Protein AF-A0A0F9H8W6-F1 (afdb_monomer_lite)

Sequence (109 aa):
MMKLPFHVDSPLAAGVFSLAVSLAFAFLYWAYDRNVFRIGDGLGWFFERQFGMVAPDKARRAGRGFLLAMAILFGCMALFGISVGTGVIENGDPPKPIAMEEFLEEHRN

pLDDT: mean 79.65, std 12.15, range [51.09, 96.5]

Secondary structure (DSSP, 8-state):
----SS--S-HHHHHHHHHHHHHHHHHHHHHHHTTTTSHHHHHHHHHHHHH----HHHHHHHHHHHHHHHHHHHHHHHHHHHHHHTTSSPPPPPPPP--HHHHHHHTT-

Radius of gyration: 21.8 Å; chains: 1; bounding box: 62×38×46 Å

Foldseek 3Di:
DDEDPAADPQLQVLLVVLLVQLVVLVVVLVCLVVCVPVVLVVQLVVCCVVVVPPDSVVSSVVSNVVSNVSSVVSNVSNVRSNCCVVVVHPGDDHDDPPPVVVVVVVPPD

Structure (mmCIF, N/CA/C/O backbone):
data_AF-A0A0F9H8W6-F1
#
_entry.id   AF-A0A0F9H8W6-F1
#
loop_
_atom_site.group_PDB
_atom_site.id
_atom_site.type_symbol
_atom_site.label_atom_id
_atom_site.label_alt_id
_atom_site.label_comp_id
_atom_site.label_asym_id
_atom_site.label_entity_id
_atom_site.label_seq_id
_atom_site.pdbx_PDB_ins_code
_atom_site.Cartn_x
_atom_site.Cartn_y
_atom_site.Cartn_z
_atom_site.occupancy
_atom_site.B_iso_or_equiv
_atom_site.auth_seq_id
_atom_site.auth_comp_id
_atom_site.auth_asym_id
_atom_site.auth_atom_id
_atom_site.pdbx_PDB_model_num
ATOM 1 N N . MET A 1 1 ? 18.819 11.162 -16.845 1.00 61.06 1 MET A N 1
ATOM 2 C CA . MET A 1 1 ? 17.776 10.890 -15.836 1.00 61.06 1 MET A CA 1
ATOM 3 C C . MET A 1 1 ? 18.345 9.886 -14.843 1.00 61.06 1 MET A C 1
ATOM 5 O O . MET A 1 1 ? 19.303 9.204 -15.182 1.00 61.06 1 MET A O 1
ATOM 9 N N . MET A 1 2 ? 17.891 9.894 -13.590 1.00 69.88 2 MET A N 1
ATOM 10 C CA . MET A 1 2 ? 18.412 8.986 -12.561 1.00 69.88 2 MET A CA 1
ATOM 11 C C . MET A 1 2 ? 17.717 7.629 -12.737 1.00 69.88 2 MET A C 1
ATOM 13 O O . MET A 1 2 ? 16.498 7.562 -12.589 1.00 69.88 2 MET A O 1
ATOM 17 N N . LYS A 1 3 ? 18.465 6.582 -13.104 1.00 77.44 3 LYS A N 1
ATOM 18 C CA . LYS A 1 3 ? 17.943 5.210 -13.198 1.00 77.44 3 LYS A CA 1
ATOM 19 C C . LYS A 1 3 ? 17.768 4.607 -11.808 1.00 77.44 3 LYS A C 1
ATOM 21 O O . LYS A 1 3 ? 18.553 4.901 -10.903 1.00 77.44 3 LYS A O 1
ATOM 26 N N . LEU A 1 4 ? 16.770 3.741 -11.644 1.00 82.19 4 LEU A N 1
ATOM 27 C CA . LEU A 1 4 ? 16.634 2.955 -10.419 1.00 82.19 4 LEU A CA 1
ATOM 28 C C . LEU A 1 4 ? 17.844 2.022 -10.226 1.00 82.19 4 LEU A C 1
ATOM 30 O O . LEU A 1 4 ? 18.334 1.448 -11.199 1.00 82.19 4 LEU A O 1
ATOM 34 N N . PRO A 1 5 ? 18.305 1.815 -8.978 1.00 81.69 5 PRO A N 1
ATOM 35 C CA . PRO A 1 5 ? 19.412 0.904 -8.684 1.00 81.69 5 PRO A CA 1
ATOM 36 C C . PRO A 1 5 ? 19.023 -0.583 -8.792 1.00 81.69 5 PRO A C 1
ATOM 38 O O . PRO A 1 5 ? 19.857 -1.451 -8.562 1.00 81.69 5 PRO A O 1
ATOM 41 N N . PHE A 1 6 ? 17.763 -0.886 -9.109 1.00 81.19 6 PHE A N 1
ATOM 42 C CA . PHE A 1 6 ? 17.225 -2.234 -9.261 1.00 81.19 6 PHE A CA 1
ATOM 43 C C . PHE A 1 6 ? 16.234 -2.284 -10.427 1.00 81.19 6 PHE A C 1
ATOM 45 O O . PHE A 1 6 ? 15.587 -1.284 -10.751 1.00 81.19 6 PHE A O 1
ATOM 52 N N . HIS A 1 7 ? 16.110 -3.461 -11.038 1.00 84.62 7 HIS A N 1
ATOM 53 C CA . HIS A 1 7 ? 15.122 -3.732 -12.074 1.00 84.62 7 HIS A CA 1
ATOM 54 C C . HIS A 1 7 ? 13.810 -4.216 -11.462 1.00 84.62 7 HIS A C 1
ATOM 56 O O . HIS A 1 7 ? 13.803 -5.026 -10.536 1.00 84.62 7 HIS A O 1
ATOM 62 N N . VAL A 1 8 ? 12.698 -3.742 -12.007 1.00 82.12 8 VAL A N 1
ATOM 63 C CA . VAL A 1 8 ? 11.362 -4.264 -11.721 1.00 82.12 8 VAL A CA 1
ATOM 64 C C . VAL A 1 8 ? 10.859 -4.971 -12.976 1.00 82.12 8 VAL A C 1
ATOM 66 O O . VAL A 1 8 ? 10.707 -4.319 -14.003 1.00 82.12 8 VAL A O 1
ATOM 69 N N . ASP A 1 9 ? 10.568 -6.271 -12.907 1.00 83.38 9 ASP A N 1
ATOM 70 C CA . ASP A 1 9 ? 10.175 -7.059 -14.093 1.00 83.38 9 ASP A CA 1
ATOM 71 C C . ASP A 1 9 ? 8.806 -6.651 -14.664 1.00 83.38 9 ASP A C 1
ATOM 73 O O . ASP A 1 9 ? 8.530 -6.783 -15.854 1.00 83.38 9 ASP A O 1
ATOM 77 N N . SER A 1 10 ? 7.891 -6.179 -13.812 1.00 88.25 10 SER A N 1
ATOM 78 C CA . SER A 1 10 ? 6.527 -5.798 -14.208 1.00 88.25 10 SER A CA 1
ATOM 79 C C . SER A 1 10 ? 6.000 -4.624 -13.374 1.00 88.25 10 SER A C 1
ATOM 81 O O . SER A 1 10 ? 5.041 -4.773 -12.610 1.00 88.25 10 SER A O 1
ATOM 83 N N . PRO A 1 11 ? 6.612 -3.431 -13.505 1.00 87.81 11 PRO A N 1
ATOM 84 C CA . PRO A 1 11 ? 6.317 -2.275 -12.660 1.00 87.81 11 PRO A CA 1
ATOM 85 C C . PRO A 1 11 ? 4.870 -1.805 -12.817 1.00 87.81 11 PRO A C 1
ATOM 87 O O . PRO A 1 11 ? 4.217 -1.472 -11.830 1.00 87.81 11 PRO A O 1
ATOM 90 N N . LEU A 1 12 ? 4.331 -1.872 -14.037 1.00 89.62 12 LEU A N 1
ATOM 91 C CA . LEU A 1 12 ? 2.952 -1.487 -14.317 1.00 89.62 12 LEU A CA 1
ATOM 92 C C . LEU A 1 12 ? 1.946 -2.447 -13.667 1.00 89.62 12 LEU A C 1
ATOM 94 O O . LEU A 1 12 ? 0.996 -1.997 -13.033 1.00 89.62 12 LEU A O 1
ATOM 98 N N . ALA A 1 13 ? 2.181 -3.761 -13.753 1.00 90.19 13 ALA A N 1
ATOM 99 C CA . ALA A 1 13 ? 1.331 -4.756 -13.100 1.00 90.19 13 ALA A CA 1
ATOM 100 C C . ALA A 1 13 ? 1.376 -4.615 -11.570 1.00 90.19 13 ALA A C 1
ATOM 102 O O . ALA A 1 13 ? 0.330 -4.613 -10.921 1.00 90.19 13 ALA A O 1
ATOM 103 N N . ALA A 1 14 ? 2.570 -4.412 -11.002 1.00 89.69 14 ALA A N 1
ATOM 104 C CA . ALA A 1 14 ? 2.745 -4.148 -9.576 1.00 89.69 14 ALA A CA 1
ATOM 105 C C . ALA A 1 14 ? 2.039 -2.853 -9.139 1.00 89.69 14 ALA A C 1
ATOM 107 O O . ALA A 1 14 ? 1.412 -2.813 -8.077 1.00 89.69 14 ALA A O 1
ATOM 108 N N . GLY A 1 15 ? 2.089 -1.812 -9.975 1.00 90.31 15 GLY A N 1
ATOM 109 C CA . GLY A 1 15 ? 1.412 -0.541 -9.743 1.00 90.31 15 GLY A CA 1
ATOM 110 C C . GLY A 1 15 ? -0.112 -0.675 -9.742 1.00 90.31 15 GLY A C 1
ATOM 111 O O . GLY A 1 15 ? -0.769 -0.233 -8.801 1.00 90.31 15 GLY A O 1
ATOM 112 N N . VAL A 1 16 ? -0.676 -1.348 -10.750 1.00 93.31 16 VAL A N 1
ATOM 113 C CA . VAL A 1 16 ? -2.125 -1.598 -10.864 1.00 93.31 16 VAL A CA 1
ATOM 114 C C . VAL A 1 16 ? -2.631 -2.475 -9.719 1.00 93.31 16 VAL A C 1
ATOM 116 O O . VAL A 1 16 ? -3.655 -2.163 -9.112 1.00 93.31 16 VAL A O 1
ATOM 119 N N . PHE A 1 17 ? -1.904 -3.540 -9.376 1.00 94.00 17 PHE A N 1
ATOM 120 C CA . PHE A 1 17 ? -2.255 -4.392 -8.243 1.00 94.00 17 PHE A CA 1
ATOM 121 C C . PHE A 1 17 ? -2.249 -3.605 -6.926 1.00 94.00 17 PHE A C 1
ATOM 123 O O . PHE A 1 17 ? -3.228 -3.636 -6.181 1.00 94.00 17 PHE A O 1
ATOM 130 N N . SER A 1 18 ? -1.190 -2.832 -6.669 1.00 93.69 18 SER A N 1
ATOM 131 C CA . SER A 1 18 ? -1.097 -1.986 -5.473 1.00 93.69 18 SER A CA 1
ATOM 132 C C . SER A 1 18 ? -2.216 -0.943 -5.423 1.00 93.69 18 SER A C 1
ATOM 134 O O . SER A 1 18 ? -2.752 -0.675 -4.350 1.00 93.69 18 SER A O 1
ATOM 136 N N . LEU A 1 19 ? -2.635 -0.401 -6.573 1.00 94.25 19 LEU A N 1
ATOM 137 C CA . LEU A 1 19 ? -3.764 0.526 -6.649 1.00 94.25 19 LEU A CA 1
ATOM 138 C C . LEU A 1 19 ? -5.073 -0.155 -6.242 1.00 94.25 19 LEU A C 1
ATOM 140 O O . LEU A 1 19 ? -5.825 0.395 -5.443 1.00 94.25 19 LEU A O 1
ATOM 144 N N . ALA A 1 20 ? -5.332 -1.363 -6.749 1.00 95.69 20 ALA A N 1
ATOM 145 C CA . ALA A 1 20 ? -6.517 -2.133 -6.383 1.00 95.69 20 ALA A CA 1
ATOM 146 C C . ALA A 1 20 ? -6.556 -2.428 -4.874 1.00 95.69 20 ALA A C 1
ATOM 148 O O . ALA A 1 20 ? -7.594 -2.257 -4.233 1.00 95.69 20 ALA A O 1
ATOM 149 N N . VAL A 1 21 ? -5.412 -2.794 -4.286 1.00 94.94 21 VAL A N 1
ATOM 150 C CA . VAL A 1 21 ? -5.282 -3.018 -2.838 1.00 94.94 21 VAL A CA 1
ATOM 151 C C . VAL A 1 21 ? -5.498 -1.720 -2.051 1.00 94.94 21 VAL A C 1
ATOM 153 O O . VAL A 1 21 ? -6.247 -1.713 -1.074 1.00 94.94 21 VAL A O 1
ATOM 156 N N . SER A 1 22 ? -4.910 -0.604 -2.491 1.00 95.69 22 SER A N 1
ATOM 157 C CA . SER A 1 22 ? -5.114 0.720 -1.885 1.00 95.69 22 SER A CA 1
ATOM 158 C C . SER A 1 22 ? -6.594 1.112 -1.868 1.00 95.69 22 SER A C 1
ATOM 160 O O . SER A 1 22 ? -7.121 1.499 -0.823 1.00 95.69 22 SER A O 1
ATOM 162 N N . LEU A 1 23 ? -7.294 0.931 -2.993 1.00 94.75 23 LEU A N 1
ATOM 163 C CA . LEU A 1 23 ? -8.727 1.198 -3.108 1.00 94.75 23 LEU A CA 1
ATOM 164 C C . LEU A 1 23 ? -9.559 0.280 -2.209 1.00 94.75 23 LEU A C 1
ATOM 166 O O . LEU A 1 23 ? -10.518 0.748 -1.598 1.00 94.75 23 LEU A O 1
ATOM 170 N N . ALA A 1 24 ? -9.180 -0.992 -2.066 1.00 93.94 24 ALA A N 1
ATOM 171 C CA . ALA A 1 24 ? -9.835 -1.902 -1.131 1.00 93.94 24 ALA A CA 1
ATOM 172 C C . ALA A 1 24 ? -9.695 -1.413 0.321 1.00 93.94 24 ALA A C 1
ATOM 174 O O . ALA A 1 24 ? -10.687 -1.358 1.047 1.00 93.94 24 ALA A O 1
ATOM 175 N N . PHE A 1 25 ? -8.503 -0.975 0.739 1.00 92.81 25 PHE A N 1
ATOM 176 C CA . PHE A 1 25 ? -8.301 -0.392 2.070 1.00 92.81 25 PHE A CA 1
ATOM 177 C C . PHE A 1 25 ? -9.034 0.940 2.259 1.00 92.81 25 PHE A C 1
ATOM 179 O O . PHE A 1 25 ? -9.602 1.171 3.326 1.00 92.81 25 PHE A O 1
ATOM 186 N N . ALA A 1 26 ? -9.084 1.795 1.236 1.00 91.56 26 ALA A N 1
ATOM 187 C CA . ALA A 1 26 ? -9.851 3.039 1.271 1.00 91.56 26 ALA A CA 1
ATOM 188 C C . ALA A 1 26 ? -11.360 2.768 1.397 1.00 91.56 26 ALA A C 1
ATOM 190 O O . ALA A 1 26 ? -12.046 3.408 2.196 1.00 91.56 26 ALA A O 1
ATOM 191 N N . PHE A 1 27 ? -11.868 1.772 0.667 1.00 90.62 27 PHE A N 1
ATOM 192 C CA . PHE A 1 27 ? -13.248 1.314 0.783 1.00 90.62 27 PHE A CA 1
ATOM 193 C C . PHE A 1 27 ? -13.532 0.754 2.179 1.00 90.62 27 PHE A C 1
ATOM 195 O O . PHE A 1 27 ? -14.528 1.130 2.791 1.00 90.62 27 PHE A O 1
ATOM 202 N N . LEU A 1 28 ? -12.639 -0.078 2.725 1.00 88.50 28 LEU A N 1
ATOM 203 C CA . LEU A 1 28 ? -12.753 -0.588 4.093 1.00 88.50 28 LEU A CA 1
ATOM 204 C C . LEU A 1 28 ? -12.733 0.544 5.125 1.00 88.50 28 LEU A C 1
ATOM 206 O O . LEU A 1 28 ? -13.540 0.523 6.049 1.00 88.50 28 LEU A O 1
ATOM 210 N N . TYR A 1 29 ? -11.870 1.549 4.965 1.00 8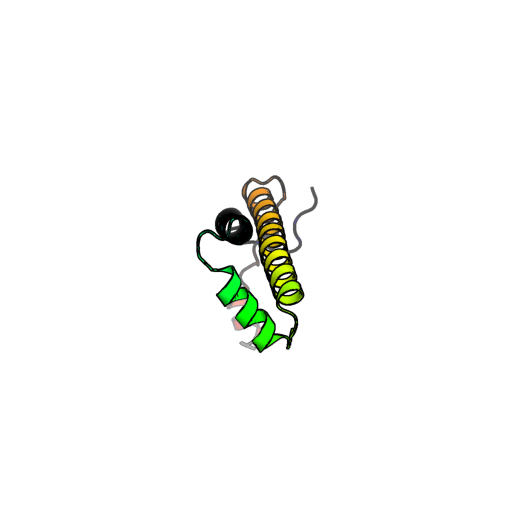7.75 29 TYR A N 1
ATOM 211 C CA . TYR A 1 29 ? -11.831 2.731 5.830 1.00 87.75 29 TYR A CA 1
ATOM 212 C C . TYR A 1 29 ? -13.160 3.499 5.798 1.00 87.75 29 TYR A C 1
ATOM 214 O O . TYR A 1 29 ? -13.720 3.823 6.848 1.00 87.75 29 TYR A O 1
ATOM 222 N N . TRP A 1 30 ? -13.692 3.752 4.600 1.00 87.75 30 TRP A N 1
ATOM 223 C CA . TRP A 1 30 ? -14.978 4.424 4.413 1.00 87.75 30 TRP A CA 1
ATOM 224 C C . TRP A 1 30 ? -16.138 3.618 5.012 1.00 87.75 30 TRP A C 1
ATOM 226 O O . TRP A 1 30 ? -16.963 4.148 5.759 1.00 87.75 30 TRP A O 1
ATOM 236 N N . ALA A 1 31 ? -16.171 2.315 4.742 1.00 84.56 31 ALA A N 1
ATOM 237 C CA . ALA A 1 31 ? -17.181 1.395 5.242 1.00 84.56 31 ALA A CA 1
ATOM 238 C C . ALA A 1 31 ? -17.146 1.262 6.773 1.00 84.56 31 ALA A C 1
ATOM 240 O O . ALA A 1 31 ? -18.192 1.151 7.420 1.00 84.56 31 ALA A O 1
ATOM 241 N N . TYR A 1 32 ? -15.946 1.307 7.353 1.00 79.56 32 TYR A N 1
ATOM 242 C CA . TYR A 1 32 ? -15.717 1.305 8.791 1.00 79.56 32 TYR A CA 1
ATOM 243 C C . TYR A 1 32 ? -16.238 2.582 9.457 1.00 79.56 32 TYR A C 1
ATOM 245 O O . TYR A 1 32 ? -16.886 2.509 10.502 1.00 79.56 32 TYR A O 1
ATOM 253 N N . ASP A 1 33 ? -15.984 3.750 8.858 1.00 79.06 33 ASP A N 1
ATOM 254 C CA . ASP A 1 33 ? -16.493 5.034 9.354 1.00 79.06 33 ASP A CA 1
ATOM 255 C C . ASP A 1 33 ? -18.024 5.089 9.331 1.00 79.06 33 ASP A C 1
ATOM 257 O O . ASP A 1 33 ? -18.661 5.506 10.296 1.00 79.06 33 ASP A O 1
ATOM 261 N N . ARG A 1 34 ? -18.626 4.582 8.252 1.00 79.38 34 ARG A N 1
ATOM 262 C CA . ARG A 1 34 ? -20.081 4.540 8.067 1.00 79.38 34 ARG A CA 1
ATOM 263 C C . ARG A 1 34 ? -20.775 3.393 8.809 1.00 79.38 34 ARG A C 1
ATOM 265 O O . ARG A 1 34 ? -21.997 3.296 8.756 1.00 79.38 34 ARG A O 1
ATOM 272 N N . ASN A 1 35 ? -20.018 2.539 9.501 1.00 71.12 35 ASN A N 1
ATOM 273 C CA . ASN A 1 35 ? -20.509 1.378 10.247 1.00 71.12 35 ASN A CA 1
ATOM 274 C C . ASN A 1 35 ? -21.359 0.393 9.410 1.00 71.12 35 ASN A C 1
ATOM 276 O O . ASN A 1 35 ? -22.208 -0.310 9.953 1.00 71.12 35 ASN A O 1
ATOM 280 N N . VAL A 1 36 ? -21.131 0.330 8.092 1.00 63.84 36 VAL A N 1
ATOM 281 C CA . VAL A 1 36 ? -22.027 -0.340 7.122 1.00 63.84 36 VAL A CA 1
ATOM 282 C C . VAL A 1 36 ? -22.038 -1.866 7.278 1.00 63.84 36 VAL A C 1
ATOM 284 O O . VAL A 1 36 ? -23.037 -2.507 6.975 1.00 63.84 36 VAL A O 1
ATOM 287 N N . PHE A 1 37 ? -20.959 -2.459 7.797 1.00 60.75 37 PHE A N 1
ATOM 288 C CA . PHE A 1 37 ? -20.772 -3.919 7.815 1.00 60.75 37 PHE A CA 1
ATOM 289 C C . PHE A 1 37 ? -20.431 -4.507 9.195 1.00 60.75 37 PHE A C 1
ATOM 291 O O . PHE A 1 37 ? -19.960 -5.637 9.270 1.00 60.75 37 PHE A O 1
ATOM 298 N N . ARG A 1 38 ? -20.579 -3.751 10.295 1.00 65.50 38 ARG A N 1
ATOM 299 C CA . ARG A 1 38 ? -20.080 -4.146 11.640 1.00 65.50 38 ARG A CA 1
ATOM 300 C C . ARG A 1 38 ? -18.589 -4.549 11.668 1.00 65.50 38 ARG A C 1
ATOM 302 O O . ARG A 1 38 ? -18.124 -5.145 12.631 1.00 65.50 38 ARG A O 1
ATOM 309 N N . ILE A 1 39 ? -17.807 -4.164 10.651 1.00 61.31 39 ILE A N 1
ATOM 310 C CA . ILE A 1 39 ? -16.351 -4.402 10.564 1.00 61.31 39 ILE A CA 1
ATOM 311 C C . ILE A 1 39 ? -15.619 -3.780 11.766 1.00 61.31 39 ILE A C 1
ATOM 313 O O . ILE A 1 39 ? -14.573 -4.279 12.175 1.00 61.31 39 ILE A O 1
ATOM 317 N N . GLY A 1 40 ? -16.206 -2.738 12.369 1.00 60.09 40 GLY A N 1
ATOM 318 C CA . GLY A 1 40 ? -15.778 -2.151 13.641 1.00 60.09 40 GLY A CA 1
ATOM 319 C C . GLY A 1 40 ? -15.543 -3.172 14.751 1.00 60.09 40 GLY A C 1
ATOM 320 O O . GLY A 1 40 ? -14.526 -3.086 15.433 1.00 60.09 40 GLY A O 1
ATOM 321 N N . ASP A 1 41 ? -16.429 -4.161 14.870 1.00 66.94 41 ASP A N 1
ATOM 322 C CA . ASP A 1 41 ? -16.384 -5.158 15.941 1.00 66.94 41 ASP A CA 1
ATOM 323 C C . ASP A 1 41 ? -15.259 -6.179 15.691 1.00 66.94 41 ASP A C 1
ATOM 325 O O . ASP A 1 41 ? -14.529 -6.542 16.609 1.00 66.94 41 ASP A O 1
ATOM 329 N N . GLY A 1 42 ? -15.048 -6.588 14.433 1.00 69.50 42 GLY A N 1
ATOM 330 C CA . GLY A 1 42 ? -13.994 -7.543 14.064 1.00 69.50 42 GLY A CA 1
ATOM 331 C C . GLY A 1 42 ? -12.582 -6.953 14.125 1.00 69.50 42 GLY A C 1
ATOM 332 O O . GLY A 1 42 ? -11.661 -7.588 14.637 1.00 69.50 42 GLY A O 1
ATOM 333 N N . LEU A 1 43 ? -12.405 -5.718 13.643 1.00 71.38 43 LEU A N 1
ATOM 334 C CA . LEU A 1 43 ? -11.122 -5.015 13.734 1.00 71.38 43 LEU A CA 1
ATOM 335 C C . LEU A 1 43 ? -10.823 -4.593 15.179 1.00 71.38 43 LEU A C 1
ATOM 337 O O . LEU A 1 43 ? -9.687 -4.731 15.623 1.00 71.38 43 LEU A O 1
ATOM 341 N N . GLY A 1 44 ? -11.833 -4.131 15.923 1.00 69.75 44 GLY A N 1
ATOM 342 C CA . GLY A 1 44 ? -11.714 -3.840 17.352 1.00 69.75 44 GLY A CA 1
ATOM 343 C C . GLY A 1 44 ? -11.256 -5.066 18.139 1.00 69.75 44 GLY A C 1
ATOM 344 O O . GLY A 1 44 ? -10.252 -4.986 18.840 1.00 69.75 44 GLY A O 1
ATOM 345 N N . TRP A 1 45 ? -11.894 -6.219 17.912 1.00 72.75 45 TRP A N 1
ATOM 346 C CA . TRP A 1 45 ? -11.504 -7.491 18.522 1.00 72.75 45 TRP A CA 1
ATOM 347 C C . TRP A 1 45 ? -10.080 -7.922 18.153 1.00 72.75 45 TRP A C 1
ATOM 349 O O . TRP A 1 45 ? -9.329 -8.383 19.012 1.00 72.75 45 TRP A O 1
ATOM 359 N N . PHE A 1 46 ? -9.668 -7.746 16.893 1.00 76.88 46 PHE A N 1
ATOM 360 C CA . PHE A 1 46 ? -8.293 -8.025 16.477 1.00 76.88 46 PHE A CA 1
ATOM 361 C C . PHE A 1 46 ? -7.290 -7.148 17.237 1.00 76.88 46 PHE A C 1
ATOM 363 O O . PHE A 1 46 ? -6.310 -7.660 17.769 1.00 76.88 46 PHE A O 1
ATOM 370 N N . PHE A 1 47 ? -7.539 -5.841 17.346 1.00 74.56 47 PHE A N 1
ATOM 371 C CA . PHE A 1 47 ? -6.643 -4.933 18.067 1.00 74.56 47 PHE A CA 1
ATOM 372 C C . PHE A 1 47 ? -6.651 -5.162 19.588 1.00 74.56 47 PHE A C 1
ATOM 374 O O . PHE A 1 47 ? -5.597 -5.100 20.222 1.00 74.56 47 PHE A O 1
ATOM 381 N N . GLU A 1 48 ? -7.804 -5.487 20.170 1.00 73.69 48 GLU A N 1
ATOM 382 C CA . GLU A 1 48 ? -7.938 -5.911 21.567 1.00 73.69 48 GLU A CA 1
ATOM 383 C C . GLU A 1 48 ? -7.115 -7.171 21.851 1.00 73.69 48 GLU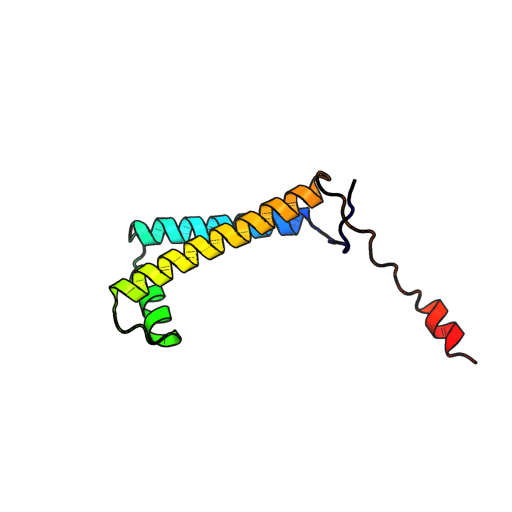 A C 1
ATOM 385 O O . GLU A 1 48 ? -6.351 -7.209 22.814 1.00 73.69 48 GLU A O 1
ATOM 390 N N . ARG A 1 49 ? -7.221 -8.185 20.985 1.00 78.12 49 ARG A N 1
ATOM 391 C CA . ARG A 1 49 ? -6.561 -9.482 21.166 1.00 78.12 49 ARG A CA 1
ATOM 392 C C . ARG A 1 49 ? -5.064 -9.441 20.876 1.00 78.12 49 ARG A C 1
ATOM 394 O O . ARG A 1 49 ? -4.294 -10.047 21.614 1.00 78.12 49 ARG A O 1
ATOM 401 N N . GLN A 1 50 ? -4.654 -8.744 19.820 1.00 76.50 50 GLN A N 1
ATOM 402 C CA . GLN A 1 50 ? -3.267 -8.755 19.354 1.00 76.50 50 GLN A CA 1
ATOM 403 C C . GLN A 1 50 ? -2.390 -7.725 20.075 1.00 76.50 50 GLN A C 1
ATOM 405 O O . GLN A 1 50 ? -1.196 -7.955 20.247 1.00 76.50 50 GLN A O 1
ATOM 410 N N . PHE A 1 51 ? -2.970 -6.599 20.507 1.00 72.56 51 PHE A N 1
ATOM 411 C CA . PHE A 1 51 ? -2.233 -5.493 21.129 1.00 72.56 51 PHE A CA 1
ATOM 412 C C . PHE A 1 51 ? -2.684 -5.182 22.563 1.00 72.56 51 PHE A C 1
ATOM 414 O O . PHE A 1 51 ? -2.213 -4.209 23.149 1.00 72.56 51 PHE A O 1
ATOM 421 N N . GLY A 1 52 ? -3.597 -5.975 23.137 1.00 68.56 52 GLY A N 1
ATOM 422 C CA . GLY A 1 52 ? -4.070 -5.791 24.512 1.00 68.56 52 GLY A CA 1
ATOM 423 C C . GLY A 1 52 ? -4.800 -4.464 24.736 1.00 68.56 52 GLY A C 1
ATOM 424 O O . GLY A 1 52 ? -4.809 -3.944 25.852 1.00 68.56 52 GLY A O 1
ATOM 425 N N . MET A 1 53 ? -5.371 -3.860 23.686 1.00 68.62 53 MET A N 1
ATOM 426 C CA . MET A 1 53 ? -6.031 -2.556 23.787 1.00 68.62 53 MET A CA 1
ATOM 427 C C . MET A 1 53 ? -7.391 -2.676 24.484 1.00 68.62 53 MET A C 1
ATOM 429 O O . MET A 1 53 ? -8.412 -2.740 23.824 1.00 68.62 53 MET A O 1
ATOM 433 N N . VAL A 1 54 ? -7.421 -2.638 25.817 1.00 61.97 54 VAL A N 1
ATOM 434 C CA . VAL A 1 54 ? -8.641 -2.842 26.637 1.00 61.97 54 VAL A CA 1
ATOM 435 C C . VAL A 1 54 ? -9.718 -1.755 26.446 1.00 61.97 54 VAL A C 1
ATOM 437 O O . VAL A 1 54 ? -10.868 -1.934 26.833 1.00 61.97 54 VAL A O 1
ATOM 440 N N . ALA A 1 55 ? -9.366 -0.603 25.863 1.00 71.44 55 ALA A N 1
ATOM 441 C CA . ALA A 1 55 ? -10.314 0.485 25.636 1.00 71.44 55 ALA A CA 1
ATOM 442 C C . ALA A 1 55 ? -10.906 0.414 24.212 1.00 71.44 55 ALA A C 1
ATOM 444 O O . ALA A 1 55 ? -10.163 0.669 23.252 1.00 71.44 55 ALA A O 1
ATOM 445 N N . PRO A 1 56 ? -12.224 0.186 24.058 1.00 68.81 56 PRO A N 1
ATOM 446 C CA . PRO A 1 56 ? -12.859 -0.001 22.750 1.00 68.81 56 PRO A CA 1
ATOM 447 C C . PRO A 1 56 ? -12.699 1.226 21.840 1.00 68.81 56 PRO A C 1
ATOM 449 O O . PRO A 1 56 ? -12.471 1.095 20.639 1.00 68.81 56 PRO A O 1
ATOM 452 N N . ASP A 1 57 ? -12.687 2.439 22.403 1.00 73.81 57 ASP A N 1
ATOM 453 C CA . ASP A 1 57 ? -12.456 3.671 21.637 1.00 73.81 57 ASP A CA 1
ATOM 454 C C . ASP A 1 57 ? -11.036 3.769 21.063 1.00 73.81 57 ASP A C 1
ATOM 456 O O . ASP A 1 57 ? -10.833 4.311 19.970 1.00 73.81 57 ASP A O 1
ATOM 460 N N . LYS A 1 58 ? -10.035 3.249 21.787 1.00 76.12 58 LYS A N 1
ATOM 461 C CA . LYS A 1 58 ? -8.637 3.242 21.333 1.00 76.12 58 LYS A CA 1
ATOM 462 C C . LYS A 1 58 ? -8.435 2.189 20.250 1.00 76.12 58 LYS A C 1
ATOM 464 O O . LYS A 1 58 ? -7.861 2.519 19.214 1.00 76.12 58 LYS A O 1
ATOM 469 N N . ALA A 1 59 ? -8.975 0.985 20.447 1.00 72.94 59 ALA A N 1
ATOM 470 C CA . ALA A 1 59 ? -8.972 -0.070 19.436 1.00 72.94 59 ALA A CA 1
ATOM 471 C C . ALA A 1 59 ? -9.661 0.407 18.148 1.00 72.94 59 ALA A C 1
ATOM 473 O O . ALA A 1 59 ? -9.132 0.241 17.047 1.00 72.94 59 ALA A O 1
ATOM 474 N N . ARG A 1 60 ? -10.785 1.128 18.282 1.00 75.62 60 ARG A N 1
ATOM 475 C CA . ARG A 1 60 ? -11.524 1.650 17.133 1.00 75.62 60 ARG A CA 1
ATOM 476 C C . ARG A 1 60 ? -10.735 2.694 16.341 1.00 75.62 60 ARG A C 1
ATOM 478 O O . ARG A 1 60 ? -10.770 2.667 15.109 1.00 75.62 60 ARG A O 1
ATOM 485 N N . ARG A 1 61 ? -10.021 3.604 17.018 1.00 81.19 61 ARG A N 1
ATOM 486 C CA . ARG A 1 61 ? -9.133 4.592 16.371 1.00 81.19 61 ARG A CA 1
ATOM 487 C C . ARG A 1 61 ? -7.908 3.939 15.741 1.00 81.19 61 ARG A C 1
ATOM 489 O O . ARG A 1 61 ? -7.552 4.316 14.629 1.00 81.19 61 ARG A O 1
ATOM 496 N N . ALA A 1 62 ? -7.303 2.962 16.413 1.00 82.19 62 ALA A N 1
ATOM 497 C CA . ALA A 1 62 ? -6.170 2.210 15.884 1.00 82.19 62 ALA A CA 1
ATOM 498 C C . ALA A 1 62 ? -6.548 1.475 14.591 1.00 82.19 62 ALA A C 1
ATOM 500 O O . ALA A 1 62 ? -5.844 1.607 13.593 1.00 82.19 62 ALA A O 1
ATOM 501 N N . GLY A 1 63 ? -7.714 0.819 14.559 1.00 81.81 63 GLY A N 1
ATOM 502 C CA . GLY A 1 63 ? -8.238 0.179 13.352 1.00 81.81 63 GLY A CA 1
ATOM 503 C C . GLY A 1 63 ? -8.442 1.151 12.187 1.00 81.81 63 GLY A C 1
ATOM 504 O O . GLY A 1 63 ? -8.030 0.865 11.065 1.00 81.81 63 GLY A O 1
ATOM 505 N N . ARG A 1 64 ? -8.991 2.348 12.446 1.00 83.19 64 ARG A N 1
ATOM 506 C CA . ARG A 1 64 ? -9.111 3.402 11.415 1.00 83.19 64 ARG A CA 1
ATOM 507 C C . ARG A 1 64 ? -7.756 3.872 10.914 1.00 83.19 64 ARG A C 1
ATOM 509 O O . ARG A 1 64 ? -7.570 3.999 9.708 1.00 83.19 64 ARG A O 1
ATOM 516 N N . GLY A 1 65 ? -6.836 4.145 11.837 1.00 87.88 65 GLY A N 1
ATOM 517 C CA . GLY A 1 65 ? -5.486 4.588 11.509 1.00 87.88 65 GLY A CA 1
ATOM 518 C C . GLY A 1 65 ? -4.748 3.555 10.666 1.00 87.88 65 GLY A C 1
ATOM 519 O O . GLY A 1 65 ? -4.129 3.914 9.673 1.00 87.88 65 GLY A O 1
ATOM 520 N N . PHE A 1 66 ? -4.892 2.274 11.003 1.00 89.31 66 PHE A N 1
ATOM 521 C CA . PHE A 1 66 ? -4.310 1.172 10.250 1.00 89.31 66 PHE A CA 1
ATOM 522 C C . PHE A 1 66 ? -4.852 1.094 8.819 1.00 89.31 66 PHE A C 1
ATOM 524 O O . PHE A 1 66 ? -4.064 1.089 7.878 1.00 89.31 66 PHE A O 1
ATOM 531 N N . LEU A 1 67 ? -6.179 1.092 8.638 1.00 90.00 67 LEU A N 1
ATOM 532 C CA . LEU A 1 67 ? -6.790 1.035 7.304 1.00 90.00 67 LEU A CA 1
ATOM 533 C C . LEU A 1 67 ? -6.353 2.218 6.430 1.00 90.00 67 LEU A C 1
ATOM 535 O O . LEU A 1 67 ? -6.016 2.033 5.262 1.00 90.00 67 LEU A O 1
ATOM 539 N N . LEU A 1 68 ? -6.304 3.422 7.008 1.00 92.25 68 LEU A N 1
ATOM 540 C CA . LEU A 1 68 ? -5.839 4.616 6.306 1.00 92.25 68 LEU A CA 1
ATOM 541 C C . LEU A 1 68 ? -4.348 4.531 5.953 1.00 92.25 68 LEU A C 1
ATOM 543 O O . LEU A 1 68 ? -3.969 4.833 4.825 1.00 92.25 68 LEU A O 1
ATOM 547 N N . ALA A 1 69 ? -3.505 4.099 6.893 1.00 93.06 69 ALA A N 1
ATOM 548 C CA . ALA A 1 69 ? -2.070 3.954 6.673 1.00 93.06 69 ALA A CA 1
ATOM 549 C C . ALA A 1 69 ? -1.769 2.930 5.571 1.00 93.06 69 ALA A C 1
ATOM 551 O O . ALA A 1 69 ? -0.943 3.199 4.702 1.00 93.06 69 ALA A O 1
ATOM 552 N N . MET A 1 70 ? -2.474 1.794 5.561 1.00 93.81 70 MET A N 1
ATOM 553 C CA . MET A 1 70 ? -2.359 0.800 4.493 1.00 93.81 70 MET A CA 1
ATOM 554 C C . MET A 1 70 ? -2.814 1.375 3.148 1.00 93.81 70 MET A C 1
ATOM 556 O O . MET A 1 70 ? -2.091 1.243 2.163 1.00 93.81 70 MET A O 1
ATOM 560 N N . ALA A 1 71 ? -3.954 2.074 3.098 1.00 93.19 71 ALA A N 1
ATOM 561 C CA . ALA A 1 71 ? -4.429 2.706 1.865 1.00 93.19 71 ALA A CA 1
ATOM 562 C C . ALA A 1 71 ? -3.384 3.669 1.276 1.00 93.19 71 ALA A C 1
ATOM 564 O O . ALA A 1 71 ? -3.096 3.604 0.080 1.00 93.19 71 ALA A O 1
ATOM 565 N N . ILE A 1 72 ? -2.775 4.514 2.115 1.00 95.19 72 ILE A N 1
ATOM 566 C CA . ILE A 1 72 ? -1.729 5.459 1.701 1.00 95.19 72 ILE A CA 1
ATOM 567 C C . ILE A 1 72 ? -0.477 4.717 1.230 1.00 95.19 72 ILE A C 1
ATOM 569 O O . ILE A 1 72 ? 0.021 5.011 0.147 1.00 95.19 72 ILE A O 1
ATOM 573 N N . LEU A 1 73 ? 0.009 3.739 1.999 1.00 96.50 73 LEU A N 1
ATOM 574 C CA . LEU A 1 73 ? 1.212 2.972 1.668 1.00 96.50 73 LEU A CA 1
ATOM 575 C C . LEU A 1 73 ? 1.088 2.301 0.295 1.00 96.50 73 LEU A C 1
ATOM 577 O O . LEU A 1 73 ? 1.932 2.506 -0.578 1.00 96.50 73 LEU A O 1
ATOM 581 N N . PHE A 1 74 ? 0.003 1.552 0.082 1.00 94.25 74 PHE A N 1
ATOM 582 C CA . PHE A 1 74 ? -0.262 0.901 -1.200 1.00 94.25 74 PHE A CA 1
ATOM 583 C C . PHE A 1 74 ? -0.516 1.917 -2.319 1.00 94.25 74 PHE A C 1
ATOM 585 O O . PHE A 1 74 ? -0.128 1.673 -3.458 1.00 94.25 74 PHE A O 1
ATOM 592 N N . GLY A 1 75 ? -1.098 3.080 -2.009 1.00 94.44 75 GLY A N 1
ATOM 593 C CA . GLY A 1 75 ? -1.263 4.176 -2.964 1.00 94.44 75 GLY A CA 1
ATOM 594 C C . GLY A 1 75 ? 0.077 4.752 -3.431 1.00 94.44 75 GLY A C 1
ATOM 595 O O . GLY A 1 75 ? 0.287 4.941 -4.626 1.00 94.44 75 GLY A O 1
ATOM 596 N N . CYS A 1 76 ? 1.028 4.960 -2.518 1.00 96.00 76 CYS A N 1
ATOM 597 C CA . CYS A 1 76 ? 2.385 5.386 -2.861 1.00 96.00 76 CYS A CA 1
ATOM 598 C C . CYS A 1 76 ? 3.114 4.332 -3.706 1.00 96.00 76 CYS A C 1
ATOM 600 O O . CYS A 1 76 ? 3.741 4.683 -4.706 1.00 96.00 76 CYS A O 1
ATOM 602 N N . MET A 1 77 ? 2.993 3.047 -3.355 1.00 92.88 77 MET A N 1
ATOM 603 C CA . MET A 1 77 ? 3.551 1.954 -4.163 1.00 92.88 77 MET A CA 1
ATOM 604 C C . MET A 1 77 ? 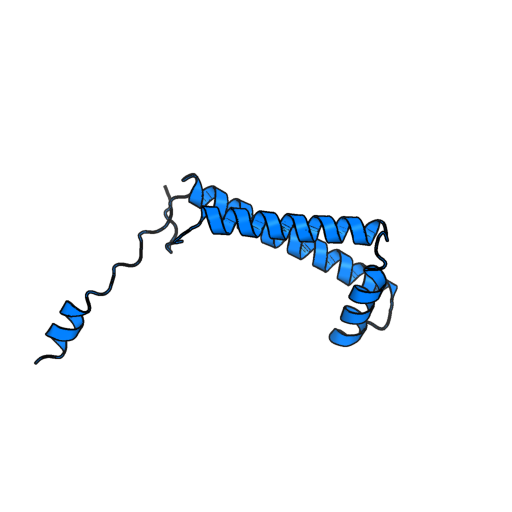2.917 1.885 -5.556 1.00 92.88 77 MET A C 1
ATOM 606 O O . MET A 1 77 ? 3.623 1.655 -6.536 1.00 92.88 77 MET A O 1
ATOM 610 N N . ALA A 1 78 ? 1.610 2.135 -5.660 1.00 93.62 78 ALA A N 1
ATOM 611 C CA . ALA A 1 78 ? 0.906 2.199 -6.933 1.00 93.62 78 ALA A CA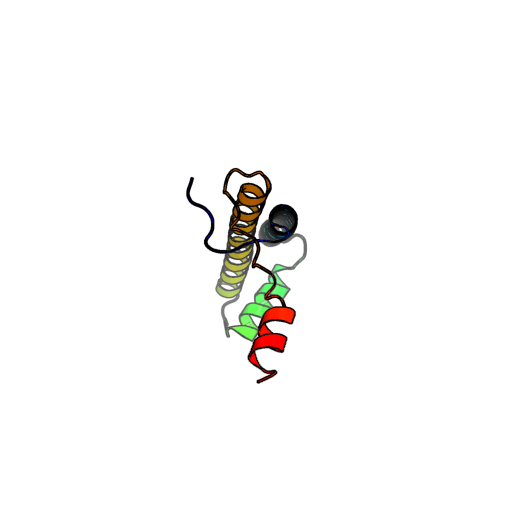 1
ATOM 612 C C . ALA A 1 78 ? 1.444 3.321 -7.821 1.00 93.62 78 ALA A C 1
ATOM 614 O O . ALA A 1 78 ? 1.788 3.079 -8.976 1.00 93.62 78 ALA A O 1
ATOM 615 N N . LEU A 1 79 ? 1.571 4.532 -7.268 1.00 92.81 79 LEU A N 1
ATOM 616 C CA . LEU A 1 79 ? 2.137 5.677 -7.979 1.00 92.81 79 LEU A CA 1
ATOM 617 C C . LEU A 1 79 ? 3.569 5.399 -8.433 1.00 92.81 79 LEU A C 1
ATOM 619 O O . LEU A 1 79 ? 3.903 5.693 -9.579 1.00 92.81 79 LEU A O 1
ATOM 623 N N . PHE A 1 80 ? 4.393 4.793 -7.577 1.00 91.31 80 PHE A N 1
ATOM 624 C CA . PHE A 1 80 ? 5.750 4.392 -7.934 1.00 91.31 80 PHE A CA 1
ATOM 625 C C . PHE A 1 80 ? 5.758 3.376 -9.085 1.00 91.31 80 PHE A C 1
ATOM 627 O O . PHE A 1 80 ? 6.371 3.633 -10.117 1.00 91.31 80 PHE A O 1
ATOM 634 N N . GLY A 1 81 ? 5.024 2.266 -8.958 1.00 88.81 81 GLY A N 1
ATOM 635 C CA . GLY A 1 81 ? 4.956 1.225 -9.988 1.00 88.81 81 GLY A CA 1
ATOM 636 C C . GLY A 1 81 ? 4.421 1.739 -11.327 1.00 88.81 81 GLY A C 1
ATOM 637 O O . GLY A 1 81 ? 4.993 1.446 -12.374 1.00 88.81 81 GLY A O 1
ATOM 638 N N . ILE A 1 82 ? 3.380 2.579 -11.306 1.00 90.50 82 ILE A N 1
ATOM 639 C CA . ILE A 1 82 ? 2.840 3.219 -12.514 1.00 90.50 82 ILE A CA 1
ATOM 640 C C . ILE A 1 82 ? 3.871 4.172 -13.120 1.00 90.50 82 ILE A C 1
ATOM 642 O O . ILE A 1 82 ? 4.077 4.124 -14.324 1.00 90.50 82 ILE A O 1
ATOM 646 N N . SER A 1 83 ? 4.553 4.990 -12.313 1.00 89.56 83 SER A N 1
ATOM 647 C CA . SER A 1 83 ? 5.567 5.935 -12.806 1.00 89.56 83 SER A CA 1
ATOM 648 C C . SER A 1 83 ? 6.760 5.229 -13.456 1.00 89.56 83 SER A C 1
ATOM 650 O O . SER A 1 83 ? 7.270 5.697 -14.471 1.00 89.56 83 SER A O 1
ATOM 652 N N . VAL A 1 84 ? 7.189 4.090 -12.906 1.00 88.25 84 VAL A N 1
ATOM 653 C CA . VAL A 1 84 ? 8.232 3.249 -13.517 1.00 88.25 84 VAL A CA 1
ATOM 654 C C . VAL A 1 84 ? 7.700 2.564 -14.781 1.00 88.25 84 VAL A C 1
ATOM 656 O O . VAL A 1 84 ? 8.380 2.519 -15.800 1.00 88.25 84 VAL A O 1
ATOM 659 N N . GLY A 1 85 ? 6.460 2.068 -14.753 1.00 86.75 85 GLY A N 1
ATOM 660 C CA . GLY A 1 85 ? 5.835 1.383 -15.886 1.00 86.75 85 GLY A CA 1
ATOM 661 C C . GLY A 1 85 ? 5.499 2.280 -17.078 1.00 86.75 85 GLY A C 1
ATOM 662 O O . GLY A 1 85 ? 5.506 1.803 -18.208 1.00 86.75 85 GLY A O 1
ATOM 663 N N . THR A 1 86 ? 5.231 3.567 -16.853 1.00 86.81 86 THR A N 1
ATOM 664 C CA . THR A 1 86 ? 4.992 4.564 -17.911 1.00 86.81 86 THR A CA 1
ATOM 665 C C . THR A 1 86 ? 6.274 5.236 -18.403 1.00 86.81 86 THR A C 1
ATOM 667 O O . THR A 1 86 ? 6.214 6.045 -19.327 1.00 86.81 86 THR A O 1
ATOM 670 N N . GLY A 1 87 ? 7.429 4.915 -17.809 1.00 82.81 87 GLY A N 1
ATOM 671 C CA . GLY A 1 87 ? 8.723 5.485 -18.186 1.00 82.81 87 GLY A CA 1
ATOM 672 C C . GLY A 1 87 ? 8.964 6.908 -17.676 1.00 82.81 87 GLY A C 1
ATOM 673 O O . GLY A 1 87 ? 9.929 7.541 -18.093 1.00 82.81 87 GLY A O 1
ATOM 674 N N . VAL A 1 88 ? 8.127 7.417 -16.762 1.00 85.44 88 VAL A N 1
ATOM 675 C CA . VAL A 1 88 ? 8.404 8.673 -16.036 1.00 85.44 88 VAL A CA 1
ATOM 676 C C . VAL A 1 88 ? 9.639 8.502 -15.144 1.00 85.44 88 VAL A C 1
ATOM 678 O O . VAL A 1 88 ? 10.440 9.425 -15.005 1.00 85.44 88 VAL A O 1
ATOM 681 N N . ILE A 1 89 ? 9.803 7.308 -14.565 1.00 85.50 89 ILE A N 1
ATOM 682 C CA . ILE A 1 89 ? 11.016 6.866 -13.872 1.00 85.50 89 ILE A CA 1
ATOM 683 C C . ILE A 1 89 ? 11.663 5.767 -14.717 1.00 85.50 89 ILE A C 1
ATOM 685 O O . ILE A 1 89 ? 11.023 4.762 -15.022 1.00 85.50 89 ILE A O 1
ATOM 689 N N . GLU A 1 90 ? 12.937 5.934 -15.072 1.00 83.00 90 GLU A N 1
ATOM 690 C CA . GLU A 1 90 ? 13.680 4.893 -15.783 1.00 83.00 90 GLU A CA 1
ATOM 691 C C . GLU A 1 90 ? 13.920 3.689 -14.862 1.00 83.00 90 GLU A C 1
ATOM 693 O O . GLU A 1 90 ? 14.548 3.795 -13.801 1.00 83.00 90 GLU A O 1
ATOM 698 N N . ASN A 1 91 ? 13.409 2.532 -15.283 1.00 82.69 91 ASN A N 1
ATOM 699 C CA . ASN A 1 91 ? 13.659 1.256 -14.625 1.00 82.69 91 ASN A CA 1
ATOM 700 C C . ASN A 1 91 ? 15.161 0.920 -14.672 1.00 82.69 91 ASN A C 1
ATOM 702 O O . ASN A 1 91 ? 15.857 1.302 -15.617 1.00 82.69 91 ASN A O 1
ATOM 706 N N . GLY A 1 92 ? 15.661 0.219 -13.654 1.00 80.00 92 GLY A N 1
ATOM 707 C CA . GLY A 1 92 ? 17.046 -0.246 -13.642 1.00 80.00 92 GLY A CA 1
ATOM 708 C C . GLY A 1 92 ? 17.299 -1.250 -14.765 1.00 80.00 92 GLY A C 1
ATOM 709 O O . GLY A 1 92 ? 16.363 -1.826 -15.325 1.00 80.00 92 GLY A O 1
ATOM 710 N N . ASP A 1 93 ? 18.565 -1.470 -15.104 1.00 79.94 93 ASP A N 1
ATOM 711 C CA . ASP A 1 93 ? 18.916 -2.461 -16.119 1.00 79.94 93 ASP A CA 1
ATOM 712 C C . ASP A 1 93 ? 18.600 -3.876 -15.586 1.00 79.94 93 ASP A C 1
ATOM 714 O O . ASP A 1 93 ? 18.870 -4.149 -14.410 1.00 79.94 93 ASP A O 1
ATOM 718 N N . PRO A 1 94 ? 18.001 -4.768 -16.400 1.00 75.56 94 PRO A N 1
ATOM 719 C CA . PRO A 1 94 ? 17.655 -6.114 -15.960 1.00 75.56 94 PRO A CA 1
ATOM 720 C C . PRO A 1 94 ? 18.900 -6.845 -15.447 1.00 75.56 94 PRO A C 1
ATOM 722 O O . PRO A 1 94 ? 19.984 -6.669 -16.018 1.00 75.56 94 PRO A O 1
ATOM 725 N N . PRO A 1 95 ? 18.777 -7.658 -14.379 1.00 69.31 95 PRO A N 1
ATOM 726 C CA . PRO A 1 95 ? 19.897 -8.447 -13.894 1.00 69.31 95 PRO A CA 1
ATOM 727 C C . PRO A 1 95 ? 20.415 -9.296 -15.053 1.00 69.31 95 PRO A C 1
ATOM 729 O O . PRO A 1 95 ? 19.663 -10.061 -15.661 1.00 69.31 95 PRO A O 1
ATOM 732 N N . LYS A 1 96 ? 21.696 -9.124 -15.400 1.00 68.62 96 LYS A N 1
ATOM 733 C CA . LYS A 1 96 ? 22.319 -9.962 -16.423 1.00 68.62 96 LYS A CA 1
ATOM 734 C C . LYS A 1 96 ? 22.199 -11.412 -15.952 1.00 68.62 96 LYS A C 1
ATOM 736 O O . LYS A 1 96 ? 22.559 -11.679 -14.802 1.00 68.62 96 LYS A O 1
ATOM 741 N N . PRO A 1 97 ? 21.701 -12.339 -16.788 1.00 63.56 97 PRO A N 1
ATOM 742 C CA . PRO A 1 97 ? 21.801 -13.746 -16.457 1.00 63.56 97 PRO A CA 1
ATOM 743 C C . PRO A 1 97 ? 23.287 -14.035 -16.259 1.00 63.56 97 PRO A C 1
ATOM 745 O O . PRO A 1 97 ? 24.092 -13.765 -17.149 1.00 63.56 97 PRO A O 1
ATOM 748 N N . ILE A 1 98 ? 23.657 -14.516 -15.072 1.00 60.59 98 ILE A N 1
ATOM 749 C CA . ILE A 1 98 ? 24.967 -15.130 -14.879 1.00 60.59 98 ILE A CA 1
ATOM 750 C C . ILE A 1 98 ? 24.972 -16.279 -15.879 1.00 60.59 98 ILE A C 1
ATOM 752 O O . ILE A 1 98 ? 24.166 -17.205 -15.752 1.00 60.59 98 ILE A O 1
ATOM 756 N N . ALA A 1 99 ? 25.772 -16.158 -16.938 1.00 60.56 99 ALA A N 1
ATOM 757 C CA . ALA A 1 99 ? 25.918 -17.224 -17.904 1.00 60.56 99 ALA A CA 1
ATOM 758 C C . ALA A 1 99 ? 26.456 -18.417 -17.115 1.00 60.56 99 ALA A C 1
ATOM 760 O O . ALA A 1 99 ? 27.598 -18.414 -16.668 1.00 60.56 99 ALA A O 1
ATOM 761 N N . MET A 1 100 ? 25.612 -19.425 -16.892 1.00 57.62 100 MET A N 1
ATOM 762 C CA . MET A 1 100 ? 26.013 -20.666 -16.227 1.00 57.62 100 MET A CA 1
ATOM 763 C C . MET A 1 100 ? 27.222 -21.302 -16.945 1.00 57.62 100 MET A C 1
ATOM 765 O O . MET A 1 100 ? 27.960 -22.071 -16.345 1.00 57.62 100 MET A O 1
ATOM 769 N N . GLU A 1 101 ? 27.443 -20.931 -18.211 1.00 57.41 101 GLU A N 1
ATOM 770 C CA . GLU A 1 101 ? 28.616 -21.247 -19.025 1.00 57.41 101 GLU A CA 1
ATOM 771 C C . GLU A 1 101 ? 29.929 -20.668 -18.460 1.00 57.41 101 GLU A C 1
ATOM 773 O O . GLU A 1 101 ? 30.894 -21.417 -18.375 1.00 57.41 101 GLU A O 1
ATOM 778 N N . GLU A 1 102 ? 29.974 -19.419 -17.969 1.00 58.03 102 GLU A N 1
ATOM 779 C CA . GLU A 1 102 ? 31.189 -18.844 -17.348 1.00 58.03 102 GLU A CA 1
ATOM 780 C C . GLU A 1 102 ? 31.516 -19.519 -16.003 1.00 58.03 102 GLU A C 1
ATOM 782 O O . GLU A 1 102 ? 32.674 -19.814 -15.717 1.00 58.03 102 GLU A O 1
ATOM 787 N N . PHE A 1 103 ? 30.497 -19.852 -15.201 1.00 59.16 103 PHE A N 1
ATOM 788 C CA . PHE A 1 103 ? 30.686 -20.560 -13.924 1.00 59.16 103 PHE A CA 1
ATOM 789 C C . PHE A 1 103 ? 31.116 -22.026 -14.125 1.00 59.16 103 PHE A C 1
ATOM 791 O O . PHE A 1 103 ? 31.881 -22.579 -13.334 1.00 59.16 103 PHE A O 1
ATOM 798 N N . LEU A 1 104 ? 30.637 -22.668 -15.197 1.00 58.94 104 LEU A N 1
ATOM 799 C CA . LEU A 1 104 ? 31.039 -24.022 -15.580 1.00 58.94 104 LEU A CA 1
ATOM 800 C C . LEU A 1 104 ? 32.436 -24.066 -16.209 1.00 58.94 104 LEU A C 1
ATOM 802 O O . LEU A 1 104 ? 33.119 -25.073 -16.043 1.00 58.94 104 LEU A O 1
ATOM 806 N N . GLU A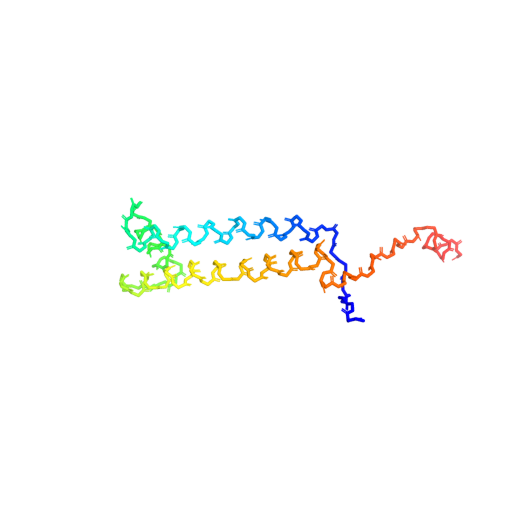 1 105 ? 32.881 -23.013 -16.898 1.00 60.22 105 GLU A N 1
ATOM 807 C CA . GLU A 1 105 ? 34.257 -22.914 -17.402 1.00 60.22 105 GLU A CA 1
ATOM 808 C C . GLU A 1 105 ? 35.272 -22.612 -16.288 1.00 60.22 105 GLU A C 1
ATOM 810 O O . GLU A 1 105 ? 36.351 -23.205 -16.282 1.00 60.22 105 GLU A O 1
ATOM 815 N N . GLU A 1 106 ? 34.925 -21.779 -15.300 1.00 61.19 106 GLU A N 1
ATOM 816 C CA . GLU A 1 106 ? 35.816 -21.448 -14.175 1.00 61.19 106 GLU A CA 1
ATOM 817 C C . GLU A 1 106 ? 36.051 -22.641 -13.224 1.00 61.19 106 GLU A C 1
ATOM 819 O O . GLU A 1 106 ? 37.152 -22.813 -12.704 1.00 61.19 106 GLU A O 1
ATOM 824 N N . HIS A 1 107 ? 35.062 -23.528 -13.055 1.00 60.88 107 HIS A N 1
ATOM 825 C CA . HIS A 1 107 ? 35.158 -24.725 -12.203 1.00 60.88 107 HIS A CA 1
ATOM 826 C C . HIS A 1 107 ? 35.549 -26.021 -12.939 1.00 60.88 107 HIS A C 1
ATOM 828 O O . HIS A 1 107 ? 35.489 -27.106 -12.355 1.00 60.88 107 HIS A O 1
ATOM 834 N N . ARG A 1 108 ? 35.951 -25.934 -14.214 1.00 59.53 108 ARG A N 1
ATOM 835 C CA . ARG A 1 108 ? 36.438 -27.080 -15.007 1.00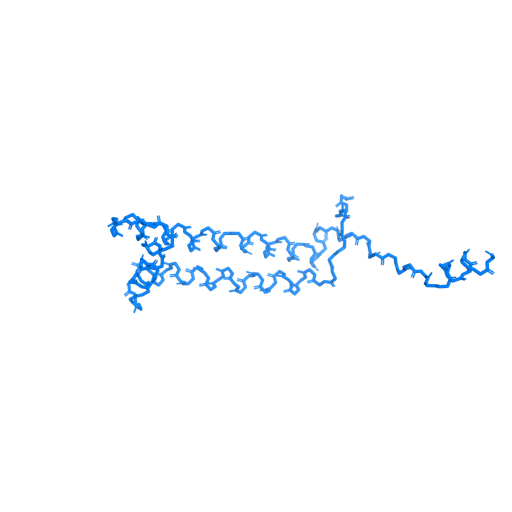 59.53 108 ARG A CA 1
ATOM 836 C C . ARG A 1 108 ? 37.968 -27.246 -14.980 1.00 59.53 108 ARG A C 1
ATOM 838 O O . ARG A 1 108 ? 38.461 -28.203 -15.577 1.00 59.53 108 ARG A O 1
ATOM 845 N N . ASN A 1 109 ? 38.703 -26.369 -14.290 1.00 51.09 109 ASN A N 1
ATOM 846 C CA . ASN A 1 109 ? 40.156 -26.487 -14.097 1.00 51.09 109 ASN A CA 1
ATOM 847 C C . ASN A 1 109 ? 40.521 -27.044 -12.720 1.00 51.09 109 ASN A C 1
ATOM 849 O O . ASN A 1 109 ? 40.110 -26.435 -11.709 1.00 51.09 109 ASN A O 1
#

Organism: NCBI:txid412755